Protein AF-F8DRG8-F1 (afdb_monomer)

Mean predicted aligned error: 6.27 Å

Structure (mmCIF, N/CA/C/O backbone):
data_AF-F8DRG8-F1
#
_entry.id   AF-F8DRG8-F1
#
loop_
_atom_site.group_PDB
_atom_site.id
_atom_site.type_symbol
_atom_site.label_atom_id
_atom_site.label_alt_id
_atom_site.label_comp_id
_atom_site.label_asym_id
_atom_site.label_entity_id
_atom_site.label_seq_id
_atom_site.pdbx_PDB_ins_code
_atom_site.Cartn_x
_atom_site.Cartn_y
_atom_site.Cartn_z
_atom_site.occupancy
_atom_site.B_iso_or_equiv
_atom_site.auth_seq_id
_atom_site.auth_comp_id
_atom_site.auth_asym_id
_atom_site.auth_atom_id
_atom_site.pdbx_PDB_model_num
ATOM 1 N N . MET A 1 1 ? -30.308 -5.214 27.078 1.00 66.25 1 MET A N 1
ATOM 2 C CA . MET A 1 1 ? -29.105 -5.237 26.213 1.00 66.25 1 MET A CA 1
ATOM 3 C C . MET A 1 1 ? -28.253 -4.031 26.565 1.00 66.25 1 MET A C 1
ATOM 5 O O . MET A 1 1 ? -28.731 -2.916 26.411 1.00 66.25 1 MET A O 1
ATOM 9 N N . GLN A 1 2 ? -27.051 -4.230 27.104 1.00 79.81 2 GLN A N 1
ATOM 10 C CA . GLN A 1 2 ? -26.157 -3.121 27.443 1.00 79.81 2 GLN A CA 1
ATOM 11 C C . GLN A 1 2 ? -25.401 -2.702 26.177 1.00 79.81 2 GLN A C 1
ATOM 13 O O . GLN A 1 2 ? -24.773 -3.533 25.524 1.00 79.81 2 GLN A O 1
ATOM 18 N N . VAL A 1 3 ? -25.513 -1.434 25.788 1.00 82.44 3 VAL A N 1
ATOM 19 C CA . VAL A 1 3 ? -24.902 -0.906 24.562 1.00 82.44 3 VAL A CA 1
ATOM 20 C C . VAL A 1 3 ? -23.640 -0.142 24.941 1.00 82.44 3 VAL A C 1
ATOM 22 O O . VAL A 1 3 ? -23.700 0.735 25.797 1.00 82.44 3 VAL A O 1
ATOM 25 N N . ASN A 1 4 ? -22.504 -0.455 24.311 1.00 93.19 4 ASN A N 1
ATOM 26 C CA . ASN A 1 4 ? -21.249 0.263 24.543 1.00 93.19 4 ASN A CA 1
ATOM 27 C C . ASN A 1 4 ? -21.295 1.647 23.852 1.00 93.19 4 ASN A C 1
ATOM 29 O O . ASN A 1 4 ? -21.272 1.710 22.615 1.00 93.19 4 ASN A O 1
ATOM 33 N N . PRO A 1 5 ? -21.340 2.759 24.611 1.00 93.50 5 PRO A N 1
ATOM 34 C CA . PRO A 1 5 ? -21.491 4.096 24.039 1.00 93.50 5 PRO A CA 1
ATOM 35 C C . PRO A 1 5 ? -20.244 4.549 23.266 1.00 93.50 5 PRO A C 1
ATOM 37 O O . PRO A 1 5 ? -20.364 5.156 22.202 1.00 93.50 5 PRO A O 1
ATOM 40 N N . THR A 1 6 ? -19.050 4.186 23.738 1.00 94.81 6 THR A N 1
ATOM 41 C CA . THR A 1 6 ? -17.769 4.496 23.087 1.00 94.81 6 THR A CA 1
ATOM 42 C C . THR A 1 6 ? -17.683 3.861 21.704 1.00 94.81 6 THR A C 1
ATOM 44 O O . THR A 1 6 ? -17.284 4.500 20.730 1.00 94.81 6 THR A O 1
ATOM 47 N N . TRP A 1 7 ? -18.109 2.604 21.588 1.00 94.19 7 TRP A N 1
ATOM 48 C CA . TRP A 1 7 ? -18.131 1.910 20.305 1.00 94.19 7 TRP A CA 1
ATOM 49 C C . TRP A 1 7 ? -19.098 2.569 19.314 1.00 94.19 7 TRP A C 1
ATOM 51 O O . TRP A 1 7 ? -18.736 2.790 18.157 1.00 94.19 7 TRP A O 1
ATOM 61 N N . ASN A 1 8 ? -20.298 2.945 19.768 1.00 94.88 8 ASN A N 1
ATOM 62 C CA . ASN A 1 8 ? -21.270 3.651 18.931 1.00 94.88 8 ASN A CA 1
ATOM 63 C C . ASN A 1 8 ? -20.730 4.988 18.423 1.00 94.88 8 ASN A C 1
ATOM 65 O O . ASN A 1 8 ? -20.908 5.303 17.245 1.00 94.88 8 ASN A O 1
ATOM 69 N N . TYR A 1 9 ? -20.036 5.739 19.280 1.00 95.75 9 TYR A N 1
ATOM 70 C CA . TYR A 1 9 ? -19.396 6.993 18.899 1.00 95.75 9 TYR A CA 1
ATOM 71 C C . TYR A 1 9 ? -18.399 6.792 17.750 1.00 95.75 9 TYR A C 1
ATOM 73 O O . TYR A 1 9 ? -18.527 7.424 16.699 1.00 95.75 9 TYR A O 1
ATOM 81 N N . TYR A 1 10 ? -17.443 5.868 17.892 1.00 96.88 10 TYR A N 1
ATOM 82 C CA . TYR A 1 10 ? -16.450 5.628 16.841 1.00 96.88 10 TYR A CA 1
ATOM 83 C C . TYR A 1 10 ? -17.070 5.057 15.567 1.00 96.88 10 TYR A C 1
ATOM 85 O O . TYR A 1 10 ? -16.689 5.460 14.468 1.00 96.88 10 TYR A O 1
ATOM 93 N N . LYS A 1 11 ? -18.064 4.173 15.689 1.00 95.50 11 LYS A N 1
ATOM 94 C CA . LYS A 1 11 ? -18.799 3.642 14.538 1.00 95.50 11 LYS A CA 1
ATOM 95 C C . LYS A 1 11 ? -19.509 4.752 13.764 1.00 95.50 11 LYS A C 1
ATOM 97 O O . LYS A 1 11 ? -19.411 4.793 12.538 1.00 95.50 11 LYS A O 1
ATOM 102 N N . ALA A 1 12 ? -20.196 5.657 14.462 1.00 96.38 12 ALA A N 1
ATOM 103 C CA . ALA A 1 12 ? -20.856 6.805 13.850 1.00 96.38 12 ALA A CA 1
ATOM 104 C C . ALA A 1 12 ? -19.839 7.746 13.189 1.00 96.38 12 ALA A C 1
ATOM 106 O O . ALA A 1 12 ? -20.038 8.144 12.042 1.00 96.38 12 ALA A O 1
ATOM 107 N N . LYS A 1 13 ? -18.713 8.019 13.862 1.00 96.31 13 LYS A N 1
ATOM 108 C CA . LYS A 1 13 ? -17.618 8.840 13.330 1.00 96.31 13 LYS A CA 1
ATOM 109 C C . LYS A 1 13 ? -17.052 8.266 12.030 1.00 96.31 13 LYS A C 1
ATOM 111 O O . LYS A 1 13 ? -17.013 8.966 11.026 1.00 96.31 13 LYS A O 1
ATOM 116 N N . VAL A 1 14 ? -16.685 6.983 12.016 1.00 95.44 14 VAL A N 1
ATOM 117 C CA . VAL A 1 14 ? -16.164 6.307 10.814 1.00 95.44 14 VAL A CA 1
ATOM 118 C C . VAL A 1 14 ? -17.200 6.306 9.693 1.00 95.44 14 VAL A C 1
ATOM 120 O O . VAL A 1 14 ? -16.858 6.588 8.546 1.00 95.44 14 VAL A O 1
ATOM 123 N N . LYS A 1 15 ? -18.474 6.038 10.010 1.00 95.94 15 LYS A N 1
ATOM 124 C CA . LYS A 1 15 ? -19.556 6.078 9.020 1.00 95.94 15 LYS A CA 1
ATOM 125 C C . LYS A 1 15 ? -19.684 7.466 8.396 1.00 95.94 15 LYS A C 1
ATOM 127 O O . LYS A 1 15 ? -19.774 7.553 7.175 1.00 95.94 15 LYS A O 1
ATOM 132 N N . ALA A 1 16 ? -19.663 8.527 9.201 1.00 96.38 16 ALA A N 1
ATOM 133 C CA . ALA A 1 16 ? -19.726 9.901 8.714 1.00 96.38 16 ALA A CA 1
ATOM 134 C C . ALA A 1 16 ? -18.528 10.229 7.809 1.00 96.38 16 ALA A C 1
ATOM 136 O O . ALA A 1 16 ? -18.723 10.700 6.692 1.00 96.38 16 ALA A O 1
ATOM 137 N N . THR A 1 17 ? -17.307 9.884 8.234 1.00 95.19 17 THR A N 1
ATOM 138 C CA . THR A 1 17 ? -16.088 10.097 7.440 1.00 95.19 17 THR A CA 1
ATOM 139 C C . THR A 1 17 ? -16.110 9.339 6.114 1.00 95.19 17 THR A C 1
ATOM 141 O O . THR A 1 17 ? -15.740 9.901 5.096 1.00 95.19 17 THR A O 1
ATOM 144 N N . LEU A 1 18 ? -16.553 8.079 6.087 1.00 94.62 18 LEU A N 1
ATOM 145 C CA . LEU A 1 18 ? -16.620 7.296 4.845 1.00 94.62 18 LEU A CA 1
ATOM 146 C C . LEU A 1 18 ? -17.776 7.716 3.927 1.00 94.62 18 LEU A C 1
ATOM 148 O O . LEU A 1 18 ? -17.718 7.466 2.724 1.00 94.62 18 LEU A O 1
ATOM 152 N N . SER A 1 19 ? -18.831 8.314 4.486 1.00 95.19 19 SER A N 1
ATOM 153 C CA . SER A 1 19 ? -20.017 8.735 3.729 1.00 95.19 19 SER A CA 1
ATOM 154 C C . SER A 1 19 ? -19.885 10.136 3.133 1.00 95.19 19 SER A C 1
ATOM 156 O O . SER A 1 19 ? -20.663 10.462 2.234 1.00 95.19 19 SER A O 1
ATOM 158 N N . SER A 1 20 ? -18.929 10.946 3.600 1.00 97.12 20 SER A N 1
ATOM 159 C CA . SER A 1 20 ? -18.633 12.250 3.004 1.00 97.12 20 SER A CA 1
ATOM 160 C C . SER A 1 20 ? -18.073 12.094 1.589 1.00 97.12 20 SER A C 1
ATOM 162 O O . SER A 1 20 ? -17.478 11.069 1.244 1.00 97.12 20 SER A O 1
ATOM 164 N N . ASP A 1 21 ? -18.252 13.110 0.748 1.00 97.06 21 ASP A N 1
ATOM 165 C CA . ASP A 1 21 ? -17.782 13.054 -0.640 1.00 97.06 21 ASP A CA 1
ATOM 166 C C . ASP A 1 21 ? -16.254 12.991 -0.733 1.00 97.06 21 ASP A C 1
ATOM 168 O O . ASP A 1 21 ? -15.712 12.237 -1.545 1.00 97.06 21 ASP A O 1
ATOM 172 N N . GLU A 1 22 ? -15.559 13.684 0.171 1.00 96.38 22 GLU A N 1
ATOM 173 C CA . GLU A 1 22 ? -14.109 13.579 0.343 1.00 96.38 22 GLU A CA 1
ATOM 174 C C . GLU A 1 22 ? -13.690 12.151 0.725 1.00 96.38 22 GLU A C 1
ATOM 176 O O . GLU A 1 22 ? -12.823 11.555 0.081 1.00 96.38 22 GLU A O 1
ATOM 181 N N . GLY A 1 23 ? -14.352 11.549 1.720 1.00 95.50 23 GLY A N 1
ATOM 182 C CA . GLY A 1 23 ? -14.067 10.184 2.156 1.00 95.50 23 GLY A CA 1
ATOM 183 C C . GLY A 1 23 ? -14.283 9.160 1.046 1.00 95.50 23 GLY A C 1
ATOM 184 O O . GLY A 1 23 ? -13.436 8.289 0.824 1.00 95.50 23 GLY A O 1
ATOM 185 N N . LYS A 1 24 ? -15.367 9.305 0.275 1.00 96.12 24 LYS A N 1
ATOM 186 C CA . LYS A 1 24 ? -15.633 8.487 -0.917 1.00 96.12 24 LYS A CA 1
ATOM 187 C C . LYS A 1 24 ? -14.572 8.683 -1.998 1.00 96.12 24 LYS A C 1
ATOM 189 O O . LYS A 1 24 ? -14.197 7.712 -2.657 1.00 96.12 24 LYS A O 1
ATOM 194 N N . ALA A 1 25 ? -14.098 9.908 -2.222 1.00 96.25 25 ALA A N 1
ATOM 195 C CA . ALA A 1 25 ? -13.049 10.190 -3.200 1.00 96.25 25 ALA A CA 1
ATOM 196 C C . ALA A 1 25 ? -11.720 9.524 -2.808 1.00 96.25 25 ALA A C 1
ATOM 198 O O . ALA A 1 25 ? -11.141 8.794 -3.616 1.00 96.25 25 ALA A O 1
ATOM 199 N N . ILE A 1 26 ? -11.294 9.674 -1.551 1.00 95.00 26 ILE A N 1
ATOM 200 C CA . ILE A 1 26 ? -10.088 9.025 -1.017 1.00 95.00 26 ILE A CA 1
ATOM 201 C C . ILE A 1 26 ? -10.222 7.502 -1.087 1.00 95.00 26 ILE A C 1
ATOM 203 O O . ILE A 1 26 ? -9.303 6.812 -1.530 1.00 95.00 26 ILE A O 1
ATOM 207 N N . TYR A 1 27 ? -11.373 6.958 -0.686 1.00 93.12 27 TYR A N 1
ATOM 208 C CA . TYR A 1 27 ? -11.605 5.517 -0.714 1.00 93.12 27 TYR A CA 1
ATOM 209 C C . TYR A 1 27 ? -11.546 4.954 -2.139 1.00 93.12 27 TYR A C 1
ATOM 211 O O . TYR A 1 27 ? -10.882 3.943 -2.365 1.00 93.12 27 TYR A O 1
ATOM 219 N N . ARG A 1 28 ? -12.151 5.638 -3.123 1.00 93.50 28 ARG A N 1
ATOM 220 C CA . ARG A 1 28 ? -12.016 5.274 -4.544 1.00 93.50 28 ARG A CA 1
ATOM 221 C C . ARG A 1 28 ? -10.559 5.281 -4.988 1.00 93.50 28 ARG A C 1
ATOM 223 O O . ARG A 1 28 ? -10.131 4.328 -5.627 1.00 93.50 28 ARG A O 1
ATOM 230 N N . ARG A 1 29 ? -9.786 6.305 -4.615 1.00 94.62 29 ARG A N 1
ATOM 231 C CA . ARG A 1 29 ? -8.364 6.392 -4.971 1.00 94.62 29 ARG A CA 1
ATOM 232 C C . ARG A 1 29 ? -7.548 5.232 -4.391 1.00 94.62 29 ARG A C 1
ATOM 234 O O . ARG A 1 29 ? -6.738 4.643 -5.099 1.00 94.62 29 ARG A O 1
ATOM 241 N N . ARG A 1 30 ? -7.819 4.828 -3.145 1.00 94.06 30 ARG A N 1
ATOM 242 C CA . ARG A 1 30 ? -7.142 3.689 -2.494 1.00 94.06 30 ARG A CA 1
ATOM 243 C C . ARG A 1 30 ? -7.372 2.353 -3.203 1.00 94.06 30 ARG A C 1
ATOM 245 O O . ARG A 1 30 ? -6.468 1.523 -3.184 1.00 94.06 30 ARG A O 1
ATOM 252 N N . LYS A 1 31 ? -8.514 2.150 -3.867 1.00 92.62 31 LYS A N 1
ATOM 253 C CA . LYS A 1 31 ? -8.738 0.940 -4.681 1.00 92.62 31 LYS A CA 1
ATOM 254 C C . LYS A 1 31 ? -7.755 0.810 -5.840 1.00 92.62 31 LYS A C 1
ATOM 256 O O . LYS A 1 31 ? -7.414 -0.296 -6.235 1.00 92.62 31 LYS A O 1
ATOM 261 N N . PHE A 1 32 ? -7.288 1.934 -6.373 1.00 91.56 32 PHE A N 1
ATOM 262 C CA . PHE A 1 32 ? -6.316 1.946 -7.463 1.00 91.56 32 PHE A CA 1
ATOM 263 C C . PHE A 1 32 ? -4.878 1.992 -6.950 1.00 91.56 32 PHE A C 1
ATOM 265 O O . PHE A 1 32 ? -4.014 1.318 -7.496 1.00 91.56 32 PHE A O 1
ATOM 272 N N . ASP A 1 33 ? -4.614 2.749 -5.887 1.00 89.44 33 ASP A N 1
ATOM 273 C CA . ASP A 1 33 ? -3.236 2.972 -5.441 1.00 89.44 33 ASP A CA 1
ATOM 274 C C . ASP A 1 33 ? -2.769 1.916 -4.426 1.00 89.44 33 ASP A C 1
ATOM 276 O O . ASP A 1 33 ? -1.634 1.440 -4.479 1.00 89.44 33 ASP A O 1
ATOM 280 N N . VAL A 1 34 ? -3.642 1.541 -3.486 1.00 90.06 34 VAL A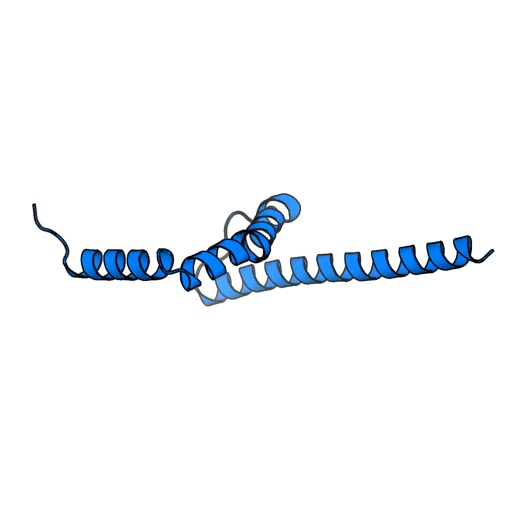 N 1
ATOM 281 C CA . VAL A 1 34 ? -3.288 0.758 -2.292 1.00 90.06 34 VAL A CA 1
ATOM 282 C C . VAL A 1 34 ? -3.623 -0.722 -2.461 1.00 90.06 34 VAL A C 1
ATOM 284 O O . VAL A 1 34 ? -2.792 -1.579 -2.164 1.00 90.06 34 VAL A O 1
ATOM 287 N N . GLU A 1 35 ? -4.821 -1.050 -2.950 1.00 90.75 35 GLU A N 1
ATOM 288 C CA . GLU A 1 35 ? -5.236 -2.452 -3.114 1.00 90.75 35 GLU A CA 1
ATOM 289 C C . GLU A 1 35 ? -4.304 -3.253 -4.042 1.00 90.75 35 GLU A C 1
ATOM 291 O O . GLU A 1 35 ? -3.946 -4.376 -3.668 1.00 90.75 35 GLU A O 1
ATOM 296 N N . PRO A 1 36 ? -3.807 -2.710 -5.175 1.00 91.31 36 PRO A N 1
ATOM 297 C CA . PRO A 1 36 ? -2.891 -3.453 -6.034 1.00 91.31 36 PRO A C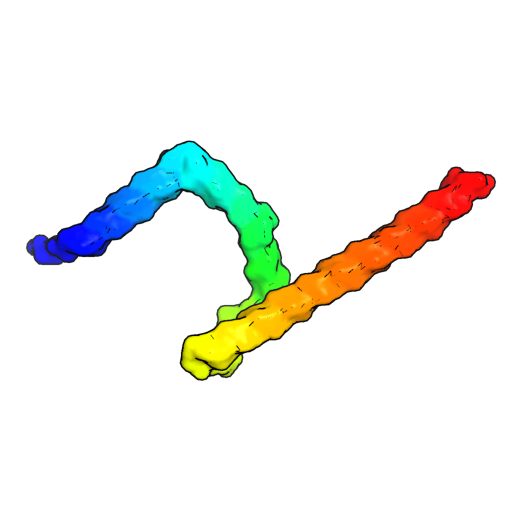A 1
ATOM 298 C C . PRO A 1 36 ? -1.557 -3.751 -5.358 1.00 91.31 36 PRO A C 1
ATOM 300 O O . PRO A 1 36 ? -1.031 -4.843 -5.527 1.00 91.31 36 PRO A O 1
ATOM 303 N N . VAL A 1 37 ? -1.029 -2.845 -4.526 1.00 90.31 37 VAL A N 1
ATOM 304 C CA . VAL A 1 37 ? 0.206 -3.093 -3.761 1.00 90.31 37 VAL A CA 1
ATOM 305 C C . VAL A 1 37 ? 0.054 -4.336 -2.883 1.00 90.31 37 VAL A C 1
ATOM 307 O O . VAL A 1 37 ? 0.879 -5.246 -2.952 1.00 90.31 37 VAL A O 1
ATOM 310 N N . PHE A 1 38 ? -1.042 -4.434 -2.129 1.00 90.06 38 PHE A N 1
ATOM 311 C CA . PHE A 1 38 ? -1.309 -5.612 -1.302 1.00 90.06 38 PHE A CA 1
ATOM 312 C C . PHE A 1 38 ? -1.628 -6.865 -2.124 1.00 90.06 38 PHE A C 1
ATOM 314 O O . PHE A 1 38 ? -1.268 -7.971 -1.716 1.00 90.06 38 PHE A O 1
ATOM 321 N N . GLY A 1 39 ? -2.285 -6.715 -3.276 1.00 92.69 39 GLY A N 1
ATOM 322 C CA . GLY A 1 39 ? -2.518 -7.808 -4.220 1.00 92.69 39 GLY A CA 1
ATOM 323 C C . GLY A 1 39 ? -1.210 -8.405 -4.740 1.00 92.69 39 GLY A C 1
ATOM 324 O O . GLY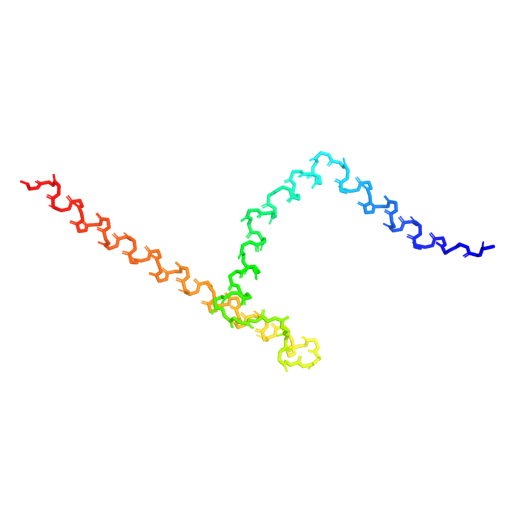 A 1 39 ? -1.015 -9.617 -4.655 1.00 92.69 39 GLY A O 1
ATOM 325 N N . HIS A 1 40 ? -0.288 -7.553 -5.189 1.00 91.50 40 HIS A N 1
ATOM 326 C CA . HIS A 1 40 ? 1.043 -7.940 -5.657 1.00 91.50 40 HIS A CA 1
ATOM 327 C C . HIS A 1 40 ? 1.869 -8.581 -4.538 1.00 91.50 40 HIS A C 1
ATOM 329 O O . HIS A 1 40 ? 2.437 -9.649 -4.733 1.00 91.50 40 HIS A O 1
ATOM 335 N N . MET A 1 41 ? 1.878 -8.006 -3.330 1.00 92.25 41 MET A N 1
ATOM 336 C CA . MET A 1 41 ? 2.574 -8.617 -2.187 1.00 92.25 41 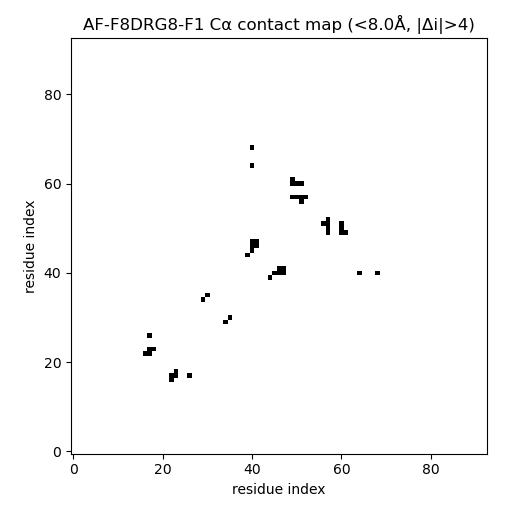MET A CA 1
ATOM 337 C C . MET A 1 41 ? 2.077 -10.040 -1.892 1.00 92.25 41 MET A C 1
ATOM 339 O O . MET A 1 41 ? 2.875 -10.935 -1.623 1.00 92.25 41 MET A O 1
ATOM 343 N N . LYS A 1 42 ? 0.763 -10.277 -1.967 1.00 92.50 42 LYS A N 1
ATOM 344 C CA . LYS A 1 42 ? 0.182 -11.603 -1.707 1.00 92.50 42 LYS A CA 1
ATOM 345 C C . LYS A 1 42 ? 0.401 -12.590 -2.850 1.00 92.50 42 LYS A C 1
ATOM 347 O O . LYS A 1 42 ? 0.565 -13.778 -2.579 1.00 92.50 42 LYS A O 1
ATOM 352 N N . ARG A 1 43 ? 0.321 -12.127 -4.100 1.00 93.88 43 ARG A N 1
ATOM 353 C CA . ARG A 1 43 ? 0.396 -12.974 -5.298 1.00 93.88 43 ARG A CA 1
A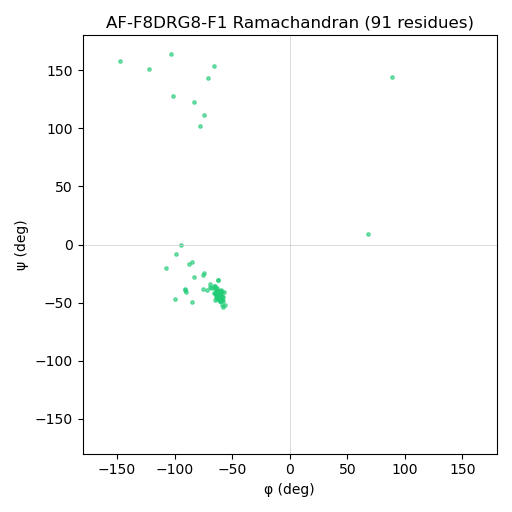TOM 354 C C . ARG A 1 43 ? 1.835 -13.247 -5.722 1.00 93.88 43 ARG A C 1
ATOM 356 O O . ARG A 1 43 ? 2.173 -14.403 -5.932 1.00 93.88 43 ARG A O 1
ATOM 363 N N . ASP A 1 44 ? 2.645 -12.200 -5.819 1.00 89.94 44 ASP A N 1
ATOM 364 C CA . ASP A 1 44 ? 3.981 -12.255 -6.416 1.00 89.94 44 ASP A CA 1
ATOM 365 C C . ASP A 1 44 ? 5.046 -12.558 -5.354 1.00 89.94 44 ASP A C 1
ATOM 367 O O . ASP A 1 44 ? 5.961 -13.336 -5.599 1.00 89.94 44 ASP A O 1
ATOM 371 N N . PHE A 1 45 ? 4.901 -11.994 -4.148 1.00 88.06 45 PHE A N 1
ATOM 372 C CA . PHE A 1 45 ? 5.843 -12.201 -3.036 1.00 88.06 45 PHE A CA 1
ATOM 373 C C . PHE A 1 45 ? 5.367 -13.254 -2.022 1.00 88.06 45 PHE A C 1
ATOM 375 O O . PHE A 1 45 ? 6.105 -13.605 -1.105 1.00 88.06 45 PHE A O 1
ATOM 382 N N . GLY A 1 46 ? 4.129 -13.749 -2.139 1.00 91.88 46 GLY A N 1
ATOM 383 C CA . GLY A 1 46 ? 3.565 -14.754 -1.228 1.00 91.88 46 GLY A CA 1
ATOM 384 C C . GLY A 1 46 ? 3.316 -14.268 0.209 1.00 91.88 46 GLY A C 1
ATOM 385 O O . GLY A 1 46 ? 2.967 -15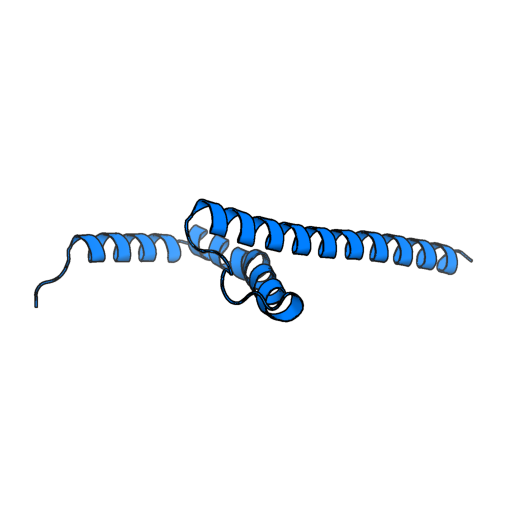.067 1.081 1.00 91.88 46 GLY A O 1
ATOM 386 N N . ILE A 1 47 ? 3.450 -12.966 0.482 1.00 91.25 47 ILE A N 1
ATOM 387 C CA . ILE A 1 47 ? 3.352 -12.403 1.833 1.00 91.25 47 ILE A CA 1
ATOM 388 C C . ILE A 1 47 ? 1.880 -12.298 2.230 1.00 91.25 47 ILE A C 1
ATOM 390 O O . ILE A 1 47 ? 1.150 -11.398 1.813 1.00 91.25 47 ILE A O 1
ATOM 394 N N . ARG A 1 48 ? 1.430 -13.245 3.057 1.00 92.31 48 ARG A N 1
ATOM 395 C CA . ARG A 1 48 ? 0.058 -13.288 3.601 1.00 92.31 48 ARG A CA 1
ATOM 396 C C . ARG A 1 48 ? -0.023 -12.936 5.081 1.00 92.31 48 ARG A C 1
ATOM 398 O O . ARG A 1 48 ? -1.096 -12.585 5.562 1.00 92.31 48 ARG A O 1
ATOM 405 N N . ARG A 1 49 ? 1.100 -13.041 5.784 1.00 93.44 49 ARG A N 1
ATOM 406 C CA . ARG A 1 49 ? 1.272 -12.727 7.201 1.00 93.44 49 ARG A CA 1
ATOM 407 C C . ARG A 1 49 ? 2.687 -12.210 7.415 1.00 93.44 49 ARG A C 1
ATOM 409 O O . ARG A 1 49 ? 3.565 -12.510 6.610 1.00 93.44 49 ARG A O 1
ATOM 416 N N . THR A 1 50 ? 2.889 -11.474 8.496 1.00 93.75 50 THR A N 1
ATOM 417 C CA . THR A 1 50 ? 4.233 -11.113 8.943 1.00 93.75 50 THR A CA 1
ATOM 418 C C . THR A 1 50 ? 4.921 -12.355 9.499 1.00 93.75 50 THR A C 1
ATOM 420 O O . THR A 1 50 ? 4.282 -13.210 10.123 1.00 93.75 50 THR A O 1
ATOM 423 N N . HIS A 1 51 ? 6.217 -12.475 9.257 1.00 91.00 51 HIS A N 1
ATOM 424 C CA . HIS A 1 51 ? 7.033 -13.591 9.731 1.00 91.00 51 HIS A CA 1
ATOM 425 C C . HIS A 1 51 ? 7.487 -13.375 11.173 1.00 91.00 51 HIS A C 1
ATOM 427 O O . HIS A 1 51 ? 7.689 -14.334 11.918 1.00 91.00 51 HIS A O 1
ATOM 433 N N . LEU A 1 52 ? 7.615 -12.111 11.574 1.00 95.88 52 LEU A N 1
ATOM 434 C CA . LEU A 1 52 ? 8.112 -11.711 12.883 1.00 95.88 52 LEU A CA 1
ATOM 435 C C . LEU A 1 52 ? 6.976 -11.279 13.820 1.00 95.88 52 LEU A C 1
ATOM 437 O O . LEU A 1 52 ? 5.847 -11.015 13.396 1.00 95.88 52 LEU A O 1
ATOM 441 N N . ARG A 1 53 ? 7.285 -11.224 15.121 1.00 96.12 53 ARG A N 1
ATOM 442 C CA . ARG A 1 53 ? 6.379 -10.773 16.189 1.00 96.12 53 ARG A CA 1
ATOM 443 C C . ARG A 1 53 ? 6.993 -9.603 16.950 1.00 96.12 53 ARG A C 1
ATOM 445 O O . ARG A 1 53 ? 8.208 -9.518 17.089 1.00 96.12 53 ARG A O 1
ATOM 452 N N . GLY A 1 54 ? 6.131 -8.744 17.488 1.00 97.06 54 GLY A N 1
ATOM 453 C CA . GLY A 1 54 ? 6.532 -7.500 18.144 1.00 97.06 54 GLY A CA 1
ATOM 454 C C . GLY A 1 54 ? 6.631 -6.345 17.149 1.00 97.06 54 GLY A C 1
ATOM 455 O O . GLY A 1 54 ? 7.021 -6.533 15.998 1.00 97.06 54 GLY A O 1
ATOM 456 N N . GLN A 1 55 ? 6.250 -5.149 17.597 1.00 96.94 55 GLN A N 1
ATOM 457 C CA . GLN A 1 55 ? 5.996 -4.009 16.715 1.00 96.94 55 GLN A CA 1
ATOM 458 C C . GLN A 1 55 ? 7.195 -3.654 15.825 1.00 96.94 55 GLN A C 1
ATOM 460 O O . GLN A 1 55 ? 7.065 -3.656 14.606 1.00 96.94 55 GLN A O 1
ATOM 465 N N . ARG A 1 56 ? 8.384 -3.478 16.414 1.00 98.06 56 ARG A N 1
ATOM 466 C CA . ARG A 1 56 ? 9.610 -3.135 15.670 1.00 98.06 56 ARG A CA 1
ATOM 467 C C . ARG A 1 56 ? 9.990 -4.181 14.620 1.00 98.06 56 ARG A C 1
ATOM 469 O O . ARG A 1 56 ? 10.430 -3.843 13.528 1.00 98.06 56 ARG A O 1
ATOM 476 N N . ALA A 1 57 ? 9.844 -5.462 14.949 1.00 97.75 57 ALA A N 1
ATOM 477 C CA . ALA A 1 57 ? 10.210 -6.539 14.037 1.00 97.75 57 ALA A CA 1
ATOM 478 C C . ALA A 1 57 ? 9.213 -6.645 12.871 1.00 97.75 57 ALA A C 1
ATOM 480 O O . ALA A 1 57 ? 9.618 -6.840 11.730 1.00 97.75 57 ALA A O 1
ATOM 481 N N . VAL A 1 58 ? 7.920 -6.456 13.149 1.00 97.25 58 VAL A N 1
ATOM 482 C CA . VAL A 1 58 ? 6.865 -6.397 12.126 1.00 97.25 58 VAL A CA 1
ATOM 483 C C . VAL A 1 58 ? 7.040 -5.191 11.201 1.00 97.25 58 VAL A C 1
ATOM 485 O O . VAL A 1 58 ? 6.895 -5.332 9.990 1.00 97.25 58 VAL A O 1
ATOM 488 N N . GLU A 1 59 ? 7.384 -4.024 11.746 1.00 97.25 59 GLU A N 1
ATOM 489 C CA . GLU A 1 59 ? 7.678 -2.822 10.956 1.00 97.25 59 GLU A CA 1
ATOM 490 C C . GLU A 1 59 ? 8.834 -3.070 9.977 1.00 97.25 59 GLU A C 1
ATOM 492 O O . GLU A 1 59 ? 8.709 -2.757 8.793 1.00 97.25 59 GLU A O 1
ATOM 497 N N . ASN A 1 60 ? 9.913 -3.715 10.435 1.00 96.69 60 ASN A N 1
ATOM 498 C CA . ASN A 1 60 ? 11.040 -4.086 9.576 1.00 96.69 60 ASN A CA 1
ATOM 499 C C . ASN A 1 60 ? 10.645 -5.097 8.486 1.00 96.69 60 ASN A C 1
ATOM 501 O O . ASN A 1 60 ? 11.012 -4.912 7.328 1.00 96.69 60 ASN A O 1
ATOM 505 N N . ASP A 1 61 ? 9.888 -6.142 8.835 1.00 95.12 61 ASP A N 1
ATOM 506 C CA . ASP A 1 61 ? 9.422 -7.177 7.896 1.00 95.12 61 ASP A CA 1
ATOM 507 C C . ASP A 1 61 ? 8.574 -6.567 6.763 1.00 95.12 61 ASP A C 1
ATOM 509 O O . ASP A 1 61 ? 8.839 -6.775 5.577 1.00 95.12 61 ASP A O 1
ATOM 513 N N . ILE A 1 62 ? 7.608 -5.712 7.117 1.00 94.25 62 ILE A N 1
ATOM 514 C CA . ILE A 1 62 ? 6.782 -4.992 6.138 1.00 94.25 62 ILE A CA 1
ATOM 515 C C . ILE A 1 62 ? 7.631 -4.004 5.326 1.00 94.25 62 ILE A C 1
ATOM 517 O O . ILE A 1 62 ? 7.461 -3.909 4.110 1.00 94.25 62 ILE A O 1
ATOM 521 N N . GLY A 1 63 ? 8.554 -3.283 5.967 1.00 95.00 63 GLY A N 1
ATOM 522 C CA . GLY A 1 63 ? 9.444 -2.335 5.297 1.00 95.00 63 GLY A CA 1
ATOM 523 C C . GLY A 1 63 ? 10.292 -2.997 4.212 1.00 95.00 63 GLY A C 1
ATOM 524 O O . GLY A 1 63 ? 10.332 -2.5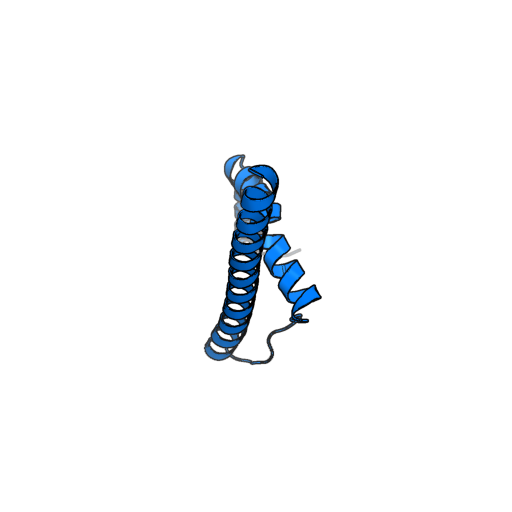13 3.080 1.00 95.00 63 GLY A O 1
ATOM 525 N N . LEU A 1 64 ? 10.904 -4.144 4.519 1.00 95.38 64 LEU A N 1
ATOM 526 C CA . LEU A 1 64 ? 11.670 -4.940 3.556 1.00 95.38 64 LEU A CA 1
ATOM 527 C C . LEU A 1 64 ? 10.803 -5.399 2.379 1.00 95.38 64 LEU A C 1
ATOM 529 O O . LEU A 1 64 ? 11.204 -5.256 1.223 1.00 95.38 64 LEU A O 1
ATOM 533 N N . ALA A 1 65 ? 9.595 -5.887 2.659 1.00 93.00 65 ALA A N 1
ATOM 534 C CA . ALA A 1 65 ? 8.663 -6.317 1.624 1.00 93.00 65 ALA A CA 1
ATOM 535 C C . ALA A 1 65 ? 8.276 -5.177 0.666 1.00 93.00 65 ALA A C 1
ATOM 537 O O . ALA A 1 65 ? 8.254 -5.351 -0.555 1.00 93.00 65 ALA A O 1
ATOM 538 N N . LEU A 1 66 ? 8.009 -3.987 1.208 1.00 93.75 66 LEU A N 1
ATOM 539 C CA . LEU A 1 66 ? 7.685 -2.803 0.413 1.00 93.75 66 LEU A CA 1
ATOM 540 C C . LEU A 1 66 ? 8.893 -2.299 -0.389 1.00 93.75 66 LEU A C 1
ATOM 542 O O . LEU A 1 66 ? 8.728 -1.895 -1.542 1.00 93.75 66 LEU A O 1
ATOM 546 N N . MET A 1 67 ? 10.106 -2.365 0.169 1.00 96.00 67 MET A N 1
ATOM 547 C CA . MET A 1 67 ? 11.332 -2.043 -0.569 1.00 96.00 67 MET A CA 1
ATOM 548 C C . MET A 1 67 ? 11.529 -2.980 -1.763 1.00 96.00 67 MET A C 1
ATOM 550 O O . MET A 1 67 ? 11.762 -2.505 -2.874 1.00 96.00 67 MET A O 1
ATOM 554 N N . ALA A 1 68 ? 11.360 -4.290 -1.573 1.00 94.19 68 ALA A N 1
ATOM 555 C CA . ALA A 1 68 ? 11.469 -5.269 -2.655 1.00 94.19 68 ALA A CA 1
ATOM 556 C C . ALA A 1 68 ? 10.440 -5.016 -3.775 1.00 94.19 68 ALA A C 1
ATOM 558 O O . ALA A 1 68 ? 10.769 -5.072 -4.966 1.00 94.19 68 ALA A O 1
ATOM 559 N N . LEU A 1 69 ? 9.207 -4.655 -3.408 1.00 92.94 69 LEU A N 1
ATOM 560 C CA . LEU A 1 69 ? 8.172 -4.277 -4.370 1.00 92.94 69 LEU A CA 1
ATOM 561 C C . LEU A 1 69 ? 8.554 -3.014 -5.159 1.00 92.94 69 LEU A C 1
ATOM 563 O O . LEU A 1 69 ? 8.402 -2.979 -6.383 1.00 92.94 69 LEU A O 1
ATOM 567 N N . ASN A 1 70 ? 9.062 -1.983 -4.481 1.00 93.12 70 ASN A N 1
ATOM 568 C CA . ASN A 1 70 ? 9.482 -0.738 -5.123 1.00 93.12 70 ASN A CA 1
ATOM 569 C C . ASN A 1 70 ? 10.662 -0.956 -6.078 1.00 93.12 70 ASN A C 1
ATOM 571 O O . ASN A 1 70 ? 10.638 -0.439 -7.194 1.00 93.12 70 ASN A O 1
ATOM 575 N N . LEU A 1 71 ? 11.645 -1.773 -5.691 1.00 95.69 71 LEU A N 1
ATOM 576 C CA . LEU A 1 71 ? 12.771 -2.141 -6.555 1.00 95.69 71 LEU A CA 1
ATOM 577 C C . LEU A 1 71 ? 12.312 -2.916 -7.795 1.00 95.69 71 LEU A C 1
ATOM 579 O O . LEU A 1 71 ? 12.771 -2.639 -8.901 1.00 95.69 71 LEU A O 1
ATOM 583 N N . THR A 1 72 ? 11.343 -3.820 -7.639 1.00 93.00 72 THR A N 1
ATOM 584 C CA . THR A 1 72 ? 10.747 -4.551 -8.769 1.00 93.00 72 THR A CA 1
ATOM 585 C C . THR A 1 72 ? 10.074 -3.595 -9.756 1.00 93.00 72 THR A C 1
ATOM 587 O O . THR A 1 72 ? 10.304 -3.676 -10.963 1.00 93.00 72 THR A O 1
ATOM 590 N N . LYS A 1 73 ? 9.286 -2.633 -9.255 1.00 91.69 73 LYS A N 1
ATOM 591 C CA . LYS A 1 73 ? 8.667 -1.591 -10.092 1.00 91.69 73 LYS A CA 1
ATOM 592 C C . LYS A 1 73 ? 9.716 -0.727 -10.791 1.00 91.69 73 LYS A C 1
ATOM 594 O O . LYS A 1 73 ? 9.560 -0.414 -11.968 1.00 91.69 73 LYS A O 1
ATOM 599 N N . PHE A 1 74 ? 10.784 -0.365 -10.087 1.00 95.88 74 PHE A N 1
ATOM 600 C CA . PHE A 1 74 ? 11.869 0.435 -10.642 1.00 95.88 74 PHE A CA 1
ATOM 601 C C . PHE A 1 74 ? 12.586 -0.288 -11.791 1.00 95.88 74 PHE A C 1
ATOM 603 O O . PHE A 1 74 ? 12.723 0.277 -12.877 1.00 95.88 74 PHE A O 1
ATOM 610 N N . GLY A 1 75 ? 12.938 -1.565 -11.610 1.00 96.44 75 GLY A N 1
ATOM 611 C CA . GLY A 1 75 ? 13.543 -2.382 -12.667 1.00 96.44 75 GLY A CA 1
ATOM 612 C C . GLY A 1 75 ? 12.648 -2.530 -13.904 1.00 96.44 75 GLY A C 1
ATOM 613 O O . GLY A 1 75 ? 13.122 -2.426 -15.038 1.00 96.44 75 GLY A O 1
ATOM 614 N N . GLN A 1 76 ? 11.334 -2.688 -13.709 1.00 93.88 76 GLN A N 1
ATOM 615 C CA . GLN A 1 76 ? 10.366 -2.710 -14.814 1.00 93.88 76 GLN A CA 1
ATOM 616 C C . GLN A 1 76 ? 10.320 -1.378 -15.573 1.00 93.88 76 GLN A C 1
ATOM 618 O O . GLN A 1 76 ? 10.259 -1.377 -16.802 1.00 93.88 76 GLN A O 1
ATOM 623 N N . SER A 1 77 ? 10.361 -0.245 -14.868 1.00 95.62 77 SER A N 1
ATOM 624 C CA . SER A 1 77 ? 10.381 1.083 -15.493 1.00 95.62 77 SER A CA 1
ATOM 625 C C . SER A 1 77 ? 11.634 1.302 -16.340 1.00 95.62 77 SER A C 1
ATOM 627 O O . SER A 1 77 ? 11.518 1.765 -17.474 1.00 95.62 77 SER A O 1
ATOM 629 N N . ILE A 1 78 ? 12.809 0.900 -15.843 1.00 96.06 78 ILE A N 1
ATOM 630 C CA . ILE A 1 7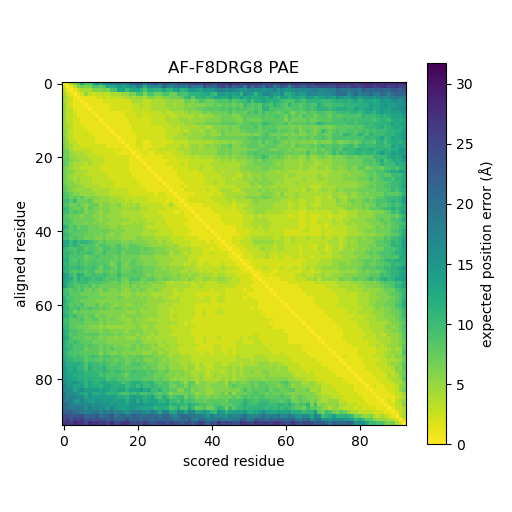8 ? 14.063 0.950 -16.614 1.00 96.06 78 ILE A CA 1
ATOM 631 C C . ILE A 1 78 ? 13.956 0.077 -17.869 1.00 96.06 78 ILE A C 1
ATOM 633 O O . ILE A 1 78 ? 14.279 0.524 -18.967 1.00 96.06 78 ILE A O 1
ATOM 637 N N . SER A 1 79 ? 13.445 -1.147 -17.726 1.00 96.06 79 SER A N 1
ATOM 638 C CA . SER A 1 79 ? 13.300 -2.087 -18.847 1.00 96.06 79 SER A CA 1
ATOM 639 C C . SER A 1 79 ? 12.362 -1.549 -19.934 1.00 96.06 79 SER A C 1
ATOM 641 O O . SER A 1 79 ? 12.651 -1.660 -21.128 1.00 96.06 79 SER A O 1
ATOM 643 N N . ARG A 1 80 ? 11.252 -0.910 -19.536 1.00 95.62 80 ARG A N 1
ATOM 644 C CA . ARG A 1 80 ? 10.325 -0.235 -20.461 1.00 95.62 80 ARG A CA 1
ATOM 645 C C . ARG A 1 80 ? 10.995 0.925 -21.185 1.00 95.62 80 ARG A C 1
ATOM 647 O O . ARG A 1 80 ? 10.834 1.043 -22.394 1.00 95.62 80 ARG A O 1
ATOM 654 N N . LEU A 1 81 ? 11.763 1.749 -20.471 1.00 94.44 81 LEU A N 1
ATOM 655 C CA . LEU A 1 81 ? 12.497 2.860 -21.073 1.00 94.44 81 LEU A CA 1
ATOM 656 C C . LEU A 1 81 ? 13.488 2.361 -22.134 1.00 94.44 81 LEU A C 1
ATOM 658 O O . LEU A 1 81 ? 13.483 2.870 -23.252 1.00 94.44 81 LEU A O 1
ATOM 662 N N . ALA A 1 82 ? 14.274 1.331 -21.811 1.00 94.12 82 ALA A N 1
ATOM 663 C CA . ALA A 1 82 ? 15.214 0.722 -22.750 1.00 94.12 82 ALA A CA 1
ATOM 664 C C . ALA A 1 82 ? 14.504 0.149 -23.990 1.00 94.12 82 ALA A C 1
ATOM 666 O O . ALA A 1 82 ? 14.936 0.376 -25.118 1.00 94.12 82 ALA A O 1
ATOM 667 N N . THR A 1 83 ? 13.374 -0.536 -23.795 1.00 94.12 83 THR A N 1
ATOM 668 C CA . THR A 1 83 ? 12.570 -1.095 -24.895 1.00 94.12 83 THR A CA 1
ATOM 669 C C . THR A 1 83 ? 12.022 0.006 -25.806 1.00 94.12 83 THR A C 1
ATOM 671 O O . THR A 1 83 ? 12.137 -0.082 -27.027 1.00 94.12 83 THR A O 1
ATOM 674 N N . ASN A 1 84 ? 11.476 1.077 -25.224 1.00 93.38 84 ASN A N 1
ATOM 675 C CA . ASN A 1 84 ? 10.953 2.219 -25.974 1.00 93.38 84 ASN A CA 1
ATOM 676 C C . ASN A 1 84 ? 12.056 2.927 -26.767 1.00 93.38 84 ASN A C 1
ATOM 678 O O . ASN A 1 84 ? 11.836 3.308 -27.913 1.00 93.38 84 ASN A O 1
ATOM 682 N N . PHE A 1 85 ? 13.248 3.063 -26.183 1.00 93.75 85 PHE A N 1
ATOM 683 C CA . PHE A 1 85 ? 14.405 3.631 -26.867 1.00 93.75 85 PHE A CA 1
ATOM 684 C C . PHE A 1 85 ? 14.791 2.812 -28.108 1.00 93.75 85 PHE A C 1
ATOM 686 O O . PHE A 1 85 ? 14.917 3.372 -29.194 1.00 93.75 85 PHE A O 1
ATOM 693 N N . ILE A 1 86 ? 14.893 1.484 -27.976 1.00 93.12 86 ILE A N 1
ATOM 694 C CA . ILE A 1 86 ? 15.200 0.586 -29.103 1.00 93.12 86 ILE A CA 1
ATOM 695 C C . ILE A 1 86 ? 14.120 0.669 -30.190 1.00 93.12 86 ILE A C 1
ATOM 697 O O . ILE A 1 86 ? 14.444 0.715 -31.375 1.00 93.12 86 ILE A O 1
ATOM 701 N N . ASN A 1 87 ? 12.843 0.700 -29.806 1.00 92.44 87 ASN A N 1
ATOM 702 C CA . ASN A 1 87 ? 11.741 0.787 -30.764 1.00 92.44 87 ASN A CA 1
ATOM 703 C C . ASN A 1 87 ? 11.755 2.111 -31.539 1.00 92.44 87 ASN A C 1
ATOM 705 O O . ASN A 1 87 ? 11.588 2.090 -32.754 1.00 92.44 87 ASN A O 1
ATOM 709 N N 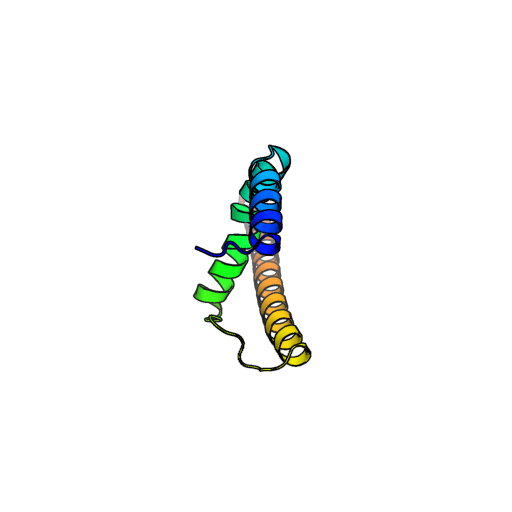. ASN A 1 88 ? 12.029 3.231 -30.863 1.00 90.19 88 ASN A N 1
ATOM 710 C CA . ASN A 1 88 ? 12.147 4.541 -31.508 1.00 90.19 88 ASN A CA 1
ATOM 711 C C . ASN A 1 88 ? 13.311 4.597 -32.509 1.00 90.19 88 ASN A C 1
ATOM 713 O O . ASN A 1 88 ? 13.175 5.198 -33.572 1.00 90.19 88 ASN A O 1
ATOM 717 N N . LEU A 1 89 ? 14.439 3.942 -32.205 1.00 91.94 89 LEU A N 1
ATOM 718 C CA . LEU A 1 89 ? 15.557 3.825 -33.148 1.00 91.94 89 LEU A CA 1
ATOM 719 C C . LEU A 1 89 ? 15.181 3.012 -34.393 1.00 91.94 89 LEU A C 1
ATOM 721 O O . LEU A 1 89 ? 15.612 3.348 -35.490 1.00 91.94 89 LEU A O 1
ATOM 725 N N . LYS A 1 90 ? 14.369 1.961 -34.236 1.00 86.50 90 LYS A N 1
ATOM 726 C CA . LYS A 1 90 ? 13.906 1.123 -35.353 1.00 86.50 90 LYS A CA 1
ATOM 727 C C . LYS A 1 90 ? 12.822 1.775 -36.208 1.00 86.50 90 LYS A C 1
ATOM 729 O O . LYS A 1 90 ? 12.694 1.398 -37.359 1.00 86.50 90 LYS A O 1
ATOM 734 N N . SER A 1 91 ? 12.028 2.693 -35.657 1.00 79.94 91 SER A N 1
ATOM 735 C CA . SER A 1 91 ? 10.973 3.397 -36.402 1.00 79.94 91 SER A CA 1
ATOM 736 C C . SER A 1 91 ? 11.466 4.625 -37.171 1.00 79.94 91 SER A C 1
ATOM 738 O O . SER A 1 91 ? 10.718 5.168 -37.976 1.00 79.94 91 SER A O 1
ATOM 740 N N . GLY A 1 92 ? 12.672 5.113 -36.862 1.00 71.44 92 GLY A N 1
ATOM 741 C CA . GLY A 1 92 ? 13.317 6.234 -37.559 1.00 71.44 92 GLY A CA 1
ATOM 742 C C . GLY A 1 92 ? 14.275 5.819 -38.685 1.00 71.44 92 GLY A C 1
ATOM 743 O O . GLY A 1 92 ? 14.865 6.696 -39.311 1.00 71.44 92 GLY A O 1
ATOM 744 N N . LEU A 1 93 ? 14.438 4.511 -38.906 1.00 54.81 93 LEU A N 1
ATOM 745 C CA . LEU A 1 93 ? 15.101 3.873 -40.050 1.00 54.81 93 LEU A CA 1
ATOM 746 C C . LEU A 1 93 ? 14.029 3.314 -40.990 1.00 54.81 93 LEU A C 1
ATOM 748 O O . LEU A 1 93 ? 14.272 3.335 -42.214 1.00 54.81 93 LEU A O 1
#

Solvent-accessible surface area (backbone atoms only — not comparable to full-atom values): 5350 Å² total; per-residue (Å²): 136,91,76,64,65,69,59,50,51,52,53,52,51,52,50,52,50,53,69,35,72,68,33,43,50,53,52,57,49,38,60,68,66,48,48,51,55,55,48,45,38,38,70,77,68,60,52,83,67,76,92,53,75,59,70,72,48,34,52,50,55,52,48,53,53,52,49,54,51,50,51,52,53,50,54,52,52,53,51,51,51,55,50,52,52,54,49,55,58,63,73,75,106

Secondary structure (DSSP, 8-state):
----HHHHHHHHHHHHHHHSHHHHHHHHHHHHHTHHHHHHHHHTS--SS-SS-SHHHHHHHHHHHHHHHHHHHHHHHHHHHHHHHHHHHHH--

InterPro domains:
  IPR025668 Transposase DDE domain [PF13751] (1-73)

Organism: Limosilactobacillus reuteri (strain ATCC 55730 / SD2112) (NCBI:txid491077)

Radius of gyration: 21.46 Å; Cα contacts (8 Å, |Δi|>4): 24; chains: 1; bounding box: 45×28×68 Å

Sequence (93 aa):
MQVNPTWNYYKAKVKATLSSDEGKAIYRRRKFDVEPVFGHMKRDFGIRRTHLRGQRAVENDIGLALMALNLTKFGQSISRLATNFINNLKSGL

Foldseek 3Di:
DDDDVVVVVVVVVVCVQCPDPVNVVVVVVCVVPPVVLVVCCCPVVVPPDFPDDDDVSSVVSVVVSVVVVVVVVVVVVVVVVVVVVVVVVVVVD

pLDDT: mean 92.66, std 6.27, range [54.81, 98.06]